Protein AF-A0A1Q5UEX0-F1 (afdb_monomer_lite)

Structure (mmCIF, N/CA/C/O backbone):
data_AF-A0A1Q5UEX0-F1
#
_entry.id   AF-A0A1Q5UEX0-F1
#
loop_
_atom_site.group_PDB
_atom_site.id
_atom_site.type_symbol
_atom_site.label_atom_id
_atom_site.label_alt_id
_atom_site.label_comp_id
_atom_site.label_asym_id
_atom_site.label_entity_id
_atom_site.label_seq_id
_atom_site.pdbx_PDB_ins_code
_atom_site.Cartn_x
_atom_site.Cartn_y
_atom_site.Cartn_z
_atom_site.occupancy
_atom_site.B_iso_or_equiv
_atom_site.auth_seq_id
_atom_site.auth_comp_id
_atom_site.auth_asym_id
_atom_site.auth_atom_id
_atom_site.pdbx_PDB_model_num
ATOM 1 N N . MET A 1 1 ? -15.623 4.596 11.217 1.00 78.06 1 MET A N 1
ATOM 2 C CA . MET A 1 1 ? -15.057 5.904 11.623 1.00 78.06 1 MET A CA 1
ATOM 3 C C . MET A 1 1 ? -16.096 7.027 11.508 1.00 78.06 1 MET A C 1
ATOM 5 O O . MET A 1 1 ? -15.735 8.192 11.619 1.00 78.06 1 MET A O 1
ATOM 9 N N . SER A 1 2 ? -17.390 6.712 11.356 1.00 83.56 2 SER A N 1
ATOM 10 C CA . SER A 1 2 ? -18.457 7.716 11.374 1.00 83.56 2 SER A CA 1
ATOM 11 C C . SER A 1 2 ? -18.528 8.467 12.709 1.00 83.56 2 SER A C 1
ATOM 13 O O . SER A 1 2 ? -18.270 7.888 13.769 1.00 83.56 2 SER A O 1
ATOM 15 N N . ASP A 1 3 ? -18.889 9.751 12.640 1.00 87.81 3 ASP A N 1
ATOM 16 C CA . ASP A 1 3 ? -19.062 10.644 13.795 1.00 87.81 3 ASP A CA 1
ATOM 17 C C . ASP A 1 3 ? -17.829 10.711 14.708 1.00 87.81 3 ASP A C 1
ATOM 19 O O . ASP A 1 3 ? -17.945 10.804 15.931 1.00 87.81 3 ASP A O 1
ATOM 23 N N . PHE A 1 4 ? -16.635 10.650 14.104 1.00 88.38 4 PHE A N 1
ATOM 24 C CA . PHE A 1 4 ? -15.356 10.564 14.811 1.00 88.38 4 PHE A CA 1
ATOM 25 C C . PHE A 1 4 ? -15.219 11.602 15.931 1.00 88.38 4 PHE A C 1
ATOM 27 O O . PHE A 1 4 ? -14.871 11.244 17.052 1.00 88.38 4 PHE A O 1
ATOM 34 N N . GLU A 1 5 ? -15.578 12.858 15.664 1.00 91.38 5 GLU A N 1
ATOM 35 C CA . GLU A 1 5 ? -15.494 13.939 16.653 1.00 91.38 5 GLU A CA 1
ATOM 36 C C . GLU A 1 5 ? -16.363 13.691 17.897 1.00 91.38 5 GLU A C 1
ATOM 38 O O . GLU A 1 5 ? -15.981 14.062 19.003 1.00 91.38 5 GLU A O 1
ATOM 43 N N . GLN A 1 6 ? -17.511 13.027 17.745 1.00 95.25 6 GLN A N 1
ATOM 44 C CA . GLN A 1 6 ? -18.428 12.725 18.852 1.00 95.25 6 GLN A CA 1
ATOM 45 C C . GLN A 1 6 ? -18.068 11.421 19.574 1.00 95.25 6 GLN A C 1
ATOM 47 O O . GLN A 1 6 ? -18.469 11.217 20.717 1.00 95.25 6 GLN A O 1
ATOM 52 N N . ARG A 1 7 ? -17.321 10.530 18.912 1.00 95.44 7 ARG A N 1
ATOM 53 C CA . ARG A 1 7 ? -17.034 9.163 19.376 1.00 95.44 7 ARG A CA 1
ATOM 54 C C . ARG A 1 7 ? -15.551 8.889 19.588 1.00 95.44 7 ARG A C 1
ATOM 56 O O . ARG A 1 7 ? -15.151 7.733 19.700 1.00 95.44 7 ARG A O 1
ATOM 63 N N . ARG A 1 8 ? -14.721 9.928 19.636 1.00 95.00 8 ARG A N 1
ATOM 64 C CA . ARG A 1 8 ? -13.261 9.793 19.646 1.00 95.00 8 ARG A CA 1
ATOM 65 C C . ARG A 1 8 ? -12.751 8.884 20.763 1.00 95.00 8 ARG A C 1
ATOM 67 O O . ARG A 1 8 ? -11.910 8.028 20.499 1.00 95.00 8 ARG A O 1
ATOM 74 N N . ASP A 1 9 ? -13.284 9.022 21.975 1.00 97.50 9 ASP A N 1
ATOM 75 C CA . ASP A 1 9 ? -12.842 8.228 23.128 1.00 97.50 9 ASP A CA 1
ATOM 76 C C . ASP A 1 9 ? -13.264 6.753 22.997 1.00 97.50 9 ASP A C 1
ATOM 78 O O . ASP A 1 9 ? -12.462 5.854 23.239 1.00 97.50 9 ASP A O 1
ATOM 82 N N . GLU A 1 10 ? -14.485 6.493 22.516 1.00 96.75 10 GLU A N 1
ATOM 83 C CA . GLU A 1 10 ? -14.978 5.137 22.224 1.00 96.75 10 GLU A CA 1
ATOM 84 C C . GLU A 1 10 ? -14.144 4.463 21.123 1.00 96.75 10 GLU A C 1
ATOM 86 O O . GLU A 1 10 ? -13.740 3.308 21.254 1.00 96.75 10 GLU A O 1
ATOM 91 N N . ILE A 1 11 ? -13.873 5.187 20.032 1.00 95.38 11 ILE A N 1
ATOM 92 C CA . ILE A 1 11 ? -13.052 4.704 18.918 1.00 95.38 11 ILE A CA 1
ATOM 93 C C . ILE A 1 11 ? -11.638 4.407 19.417 1.00 95.38 11 ILE A C 1
ATOM 95 O O . ILE A 1 11 ? -11.104 3.348 19.110 1.00 95.38 11 ILE A O 1
AT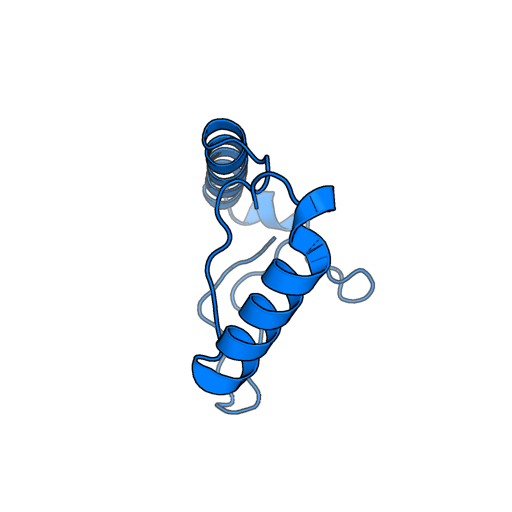OM 99 N N . THR A 1 12 ? -11.058 5.290 20.231 1.00 96.25 12 THR A N 1
ATOM 100 C CA . THR A 1 12 ? -9.724 5.088 20.814 1.00 96.25 12 THR A CA 1
ATOM 101 C C . THR A 1 12 ? -9.675 3.820 21.660 1.00 96.25 12 THR A C 1
ATOM 103 O O . THR A 1 12 ? -8.782 3.000 21.460 1.00 96.25 12 THR A O 1
ATOM 106 N N . ALA A 1 13 ? -10.656 3.611 22.545 1.00 97.69 13 ALA A N 1
ATOM 107 C CA . ALA A 1 13 ? -10.727 2.408 23.372 1.00 97.69 13 ALA A CA 1
ATOM 108 C C . ALA A 1 13 ? -10.796 1.128 22.522 1.00 97.69 13 ALA A C 1
ATOM 110 O O . ALA A 1 13 ? -10.043 0.191 22.768 1.00 97.69 13 ALA A O 1
ATOM 111 N N . LYS A 1 14 ? -11.621 1.120 21.466 1.00 96.06 14 LYS A N 1
ATOM 112 C CA . LYS A 1 14 ? -11.739 -0.021 20.542 1.00 96.06 14 LYS A CA 1
ATO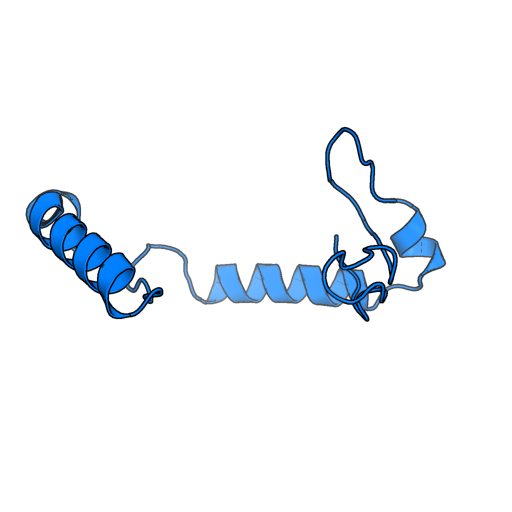M 113 C C . LYS A 1 14 ? -10.460 -0.296 19.753 1.00 96.06 14 LYS A C 1
ATOM 115 O O . LYS A 1 14 ? -10.125 -1.452 19.519 1.00 96.06 14 LYS A O 1
ATOM 120 N N . LEU A 1 15 ? -9.753 0.751 19.324 1.00 96.44 15 LEU A N 1
ATOM 121 C CA . LEU A 1 15 ? -8.478 0.601 18.618 1.00 96.44 15 LEU A CA 1
ATOM 122 C C . LEU A 1 15 ? -7.404 0.006 19.530 1.00 96.44 15 LEU A C 1
ATOM 124 O O . LEU A 1 15 ? -6.662 -0.867 19.086 1.00 96.44 15 LEU A O 1
ATOM 128 N N . ILE A 1 16 ? -7.338 0.455 20.788 1.00 97.56 16 ILE A N 1
ATOM 129 C CA . ILE A 1 16 ? -6.417 -0.097 21.789 1.00 97.56 16 ILE A CA 1
ATOM 130 C C . ILE A 1 16 ? -6.759 -1.562 22.059 1.00 97.56 16 ILE A C 1
ATOM 132 O O . ILE A 1 16 ? -5.886 -2.413 21.939 1.00 97.56 16 ILE A O 1
ATOM 136 N N . GLU A 1 17 ? -8.027 -1.869 22.336 1.00 98.12 17 GLU A N 1
ATOM 137 C CA . GLU A 1 17 ? -8.477 -3.234 22.620 1.00 98.12 17 GLU A CA 1
ATOM 138 C C . GLU A 1 17 ? -8.128 -4.203 21.479 1.00 98.12 17 GLU A C 1
ATOM 140 O O . GLU A 1 17 ? -7.547 -5.259 21.730 1.00 98.12 17 GLU A O 1
ATOM 145 N N . ALA A 1 18 ? -8.411 -3.834 20.226 1.00 97.88 18 ALA A N 1
ATOM 146 C CA . ALA A 1 18 ? -8.083 -4.672 19.073 1.00 97.88 18 ALA A CA 1
ATOM 147 C C . ALA A 1 18 ? -6.564 -4.789 18.848 1.00 97.88 18 ALA A C 1
ATOM 149 O O . ALA A 1 18 ? -6.062 -5.857 18.499 1.00 97.88 18 ALA A O 1
ATOM 150 N N . ALA A 1 19 ? -5.800 -3.714 19.074 1.00 97.38 19 ALA A N 1
ATOM 151 C CA . ALA A 1 19 ? -4.342 -3.756 18.971 1.00 97.38 19 ALA A CA 1
ATOM 152 C C . ALA A 1 19 ? -3.709 -4.680 20.024 1.00 97.38 19 ALA A C 1
ATOM 154 O O . ALA A 1 19 ? -2.764 -5.400 19.706 1.00 97.38 19 ALA A O 1
ATOM 155 N N . GLU A 1 20 ? -4.221 -4.669 21.256 1.00 97.88 20 GLU A N 1
ATOM 156 C CA . GLU A 1 20 ? -3.693 -5.466 22.367 1.00 97.88 20 GLU A CA 1
ATOM 157 C C . GLU A 1 20 ? -4.086 -6.944 22.280 1.00 97.88 20 GLU A C 1
ATOM 159 O O . GLU A 1 20 ? -3.268 -7.807 22.601 1.00 97.88 20 GLU A O 1
ATOM 164 N N . ASN A 1 21 ? -5.315 -7.243 21.846 1.00 98.19 21 ASN A N 1
ATOM 165 C CA . ASN A 1 21 ? -5.865 -8.599 21.921 1.00 98.19 21 ASN A CA 1
ATOM 166 C C . ASN A 1 21 ? -5.832 -9.353 20.585 1.00 98.19 21 ASN A C 1
ATOM 168 O O . ASN A 1 21 ? -5.576 -10.557 20.579 1.00 98.19 21 ASN A O 1
ATOM 172 N N . ASP A 1 22 ? -6.038 -8.659 19.462 1.00 97.06 22 ASP A N 1
ATOM 173 C CA . ASP A 1 22 ? -6.064 -9.276 18.128 1.00 97.06 22 ASP A CA 1
ATOM 174 C C . ASP A 1 22 ? -4.767 -9.016 17.342 1.00 97.06 22 ASP A C 1
ATOM 176 O O . ASP A 1 22 ? -4.371 -9.808 16.484 1.00 97.06 22 ASP A O 1
ATOM 180 N N . GLY A 1 23 ? -4.090 -7.897 17.622 1.00 96.50 23 GLY A N 1
ATOM 181 C CA . GLY A 1 23 ? -2.864 -7.466 16.943 1.00 96.50 23 GLY A CA 1
ATOM 182 C C . GLY A 1 23 ? -3.092 -6.795 15.582 1.00 96.50 23 GLY A C 1
ATOM 183 O O . GLY A 1 23 ? -2.128 -6.383 14.935 1.00 96.50 23 GLY A O 1
ATOM 184 N N . PHE A 1 24 ? -4.344 -6.673 15.131 1.00 96.56 24 PHE A N 1
ATOM 185 C CA . PHE A 1 24 ? -4.736 -5.962 13.913 1.00 96.56 24 PHE A CA 1
ATOM 186 C C . PHE A 1 24 ? -6.221 -5.573 13.956 1.00 96.56 24 PHE A C 1
ATOM 188 O O . PHE A 1 24 ? -7.010 -6.144 14.698 1.00 96.56 24 PHE A O 1
ATOM 195 N N . PHE A 1 25 ? -6.621 -4.615 13.120 1.00 96.19 25 PHE A N 1
ATOM 196 C CA . PHE A 1 25 ? -8.020 -4.219 12.947 1.00 96.19 25 PHE A CA 1
ATOM 197 C C . PHE A 1 25 ? -8.247 -3.637 11.551 1.00 96.19 25 PHE A C 1
ATOM 199 O O . PHE A 1 25 ? -7.311 -3.219 10.870 1.00 96.19 25 PHE A O 1
ATOM 206 N N . THR A 1 26 ? -9.510 -3.589 11.127 1.00 94.81 26 THR A N 1
ATOM 207 C CA . THR A 1 26 ? -9.920 -2.905 9.893 1.00 94.81 26 THR A CA 1
ATOM 208 C C . THR A 1 26 ? -10.636 -1.608 10.237 1.00 94.81 26 THR A C 1
ATOM 210 O O . THR A 1 26 ? -11.518 -1.585 11.095 1.00 94.81 26 THR A O 1
ATOM 213 N N . LEU A 1 27 ? -10.290 -0.530 9.536 1.00 93.75 27 LEU A N 1
ATOM 214 C CA . LEU A 1 27 ? -11.035 0.721 9.596 1.00 93.75 27 LEU A CA 1
ATOM 215 C C . LEU A 1 27 ? -12.086 0.746 8.490 1.00 93.75 27 LEU A C 1
ATOM 217 O O . LEU A 1 27 ? -11.781 0.486 7.331 1.00 93.75 27 LEU A O 1
ATOM 221 N N . VAL A 1 28 ? -13.312 1.108 8.852 1.00 92.94 28 VAL A N 1
ATOM 222 C CA . VAL A 1 28 ? -14.401 1.419 7.914 1.00 92.94 28 VAL A CA 1
ATOM 223 C C . VAL A 1 28 ? -14.775 2.894 8.038 1.00 92.94 28 VAL A C 1
ATOM 225 O O . VAL A 1 28 ? -14.467 3.520 9.055 1.00 92.94 28 VAL A O 1
ATOM 228 N N . ASP A 1 29 ? -15.419 3.461 7.019 1.00 92.19 29 ASP A N 1
ATOM 229 C CA . ASP A 1 29 ? -15.814 4.880 6.937 1.00 92.19 29 ASP A CA 1
ATOM 230 C C . ASP A 1 29 ? -14.653 5.872 7.137 1.00 92.19 29 ASP A C 1
ATOM 232 O O . ASP A 1 29 ? -14.827 6.936 7.723 1.00 92.19 29 ASP A O 1
ATOM 236 N N . HIS A 1 30 ? -13.447 5.526 6.682 1.00 92.44 30 HIS A N 1
ATOM 237 C CA . HIS A 1 30 ? -12.244 6.365 6.804 1.00 92.44 30 HIS A CA 1
ATOM 238 C C . HIS A 1 30 ? -12.174 7.502 5.763 1.00 92.44 30 HIS A C 1
ATOM 240 O O . HIS A 1 30 ? -11.161 8.187 5.668 1.00 92.44 30 HIS A O 1
ATOM 246 N N . GLY A 1 31 ? -13.217 7.687 4.949 1.00 92.94 31 GLY A N 1
ATOM 247 C CA . GLY A 1 31 ? -13.322 8.784 3.979 1.00 92.94 31 GLY A CA 1
ATOM 248 C C . GLY A 1 31 ? -12.566 8.594 2.659 1.00 92.94 31 GLY A C 1
ATOM 249 O O . GLY A 1 31 ? -12.737 9.414 1.766 1.00 92.94 31 GLY A O 1
ATOM 250 N N . ILE A 1 32 ? -11.792 7.514 2.496 1.00 95.00 32 ILE A N 1
ATOM 251 C CA . ILE A 1 32 ? -11.143 7.189 1.214 1.00 95.00 32 ILE A CA 1
ATOM 252 C C . ILE A 1 32 ? -12.108 6.328 0.406 1.00 95.00 32 ILE A C 1
ATOM 254 O O . ILE A 1 32 ? -12.534 5.264 0.863 1.00 95.00 32 ILE A O 1
ATOM 258 N N . SER A 1 33 ? -12.464 6.787 -0.790 1.00 96.31 33 SER A N 1
ATOM 259 C CA . SER A 1 33 ? -13.389 6.063 -1.655 1.00 96.31 33 SER A CA 1
ATOM 260 C C . SER A 1 33 ? -12.745 4.809 -2.248 1.00 96.31 33 SER A C 1
ATOM 262 O O . SER A 1 33 ? -11.536 4.734 -2.485 1.00 96.31 33 SER A O 1
ATOM 264 N N . LYS A 1 34 ? -13.581 3.819 -2.576 1.00 96.12 34 LYS A N 1
ATOM 265 C CA . LYS A 1 34 ? -13.127 2.612 -3.278 1.00 96.12 34 LYS A CA 1
ATOM 266 C C . LYS A 1 34 ? -12.452 2.947 -4.613 1.00 96.12 34 LYS A C 1
ATOM 268 O O . LYS A 1 34 ? -11.443 2.340 -4.949 1.00 96.12 34 LYS A O 1
ATOM 273 N N . SER A 1 35 ? -12.974 3.935 -5.339 1.00 98.19 35 SER A N 1
ATOM 274 C CA . SER A 1 35 ? -12.406 4.394 -6.609 1.00 98.19 35 SER A CA 1
ATOM 275 C C . SER A 1 35 ? -11.002 4.978 -6.460 1.00 98.19 35 SER A C 1
ATOM 277 O O . SER A 1 35 ? -10.158 4.729 -7.314 1.00 98.19 35 SER A O 1
ATOM 279 N N . GLU A 1 36 ? -10.723 5.721 -5.383 1.00 97.88 36 GLU A N 1
ATOM 280 C CA . GLU A 1 36 ? -9.371 6.232 -5.116 1.00 97.88 36 GLU A CA 1
ATOM 281 C C . GLU A 1 36 ? -8.396 5.087 -4.831 1.00 97.88 36 GLU A C 1
ATOM 283 O O . GLU A 1 36 ? -7.296 5.067 -5.380 1.00 97.88 36 GLU A O 1
ATOM 288 N N . ILE A 1 37 ? -8.819 4.098 -4.038 1.00 97.38 37 ILE A N 1
ATOM 289 C CA . ILE A 1 37 ? -8.023 2.897 -3.747 1.00 97.38 37 ILE A CA 1
ATOM 290 C C . ILE A 1 37 ? -7.719 2.128 -5.043 1.00 97.38 37 ILE A C 1
ATOM 292 O O . ILE A 1 37 ? -6.563 1.810 -5.326 1.00 97.38 37 ILE A O 1
ATOM 296 N N . GLU A 1 38 ? -8.740 1.861 -5.859 1.00 98.38 38 GLU A N 1
ATOM 297 C CA . GLU A 1 38 ? -8.603 1.158 -7.141 1.00 98.38 38 GLU A CA 1
ATOM 298 C C . GLU A 1 38 ? -7.704 1.919 -8.127 1.00 98.38 38 GLU A C 1
ATOM 300 O O . GLU A 1 38 ? -6.893 1.299 -8.820 1.00 98.38 38 GLU A O 1
ATOM 305 N N . ALA A 1 39 ? -7.780 3.253 -8.154 1.00 98.44 39 ALA A N 1
ATOM 306 C CA . ALA A 1 39 ? -6.908 4.080 -8.981 1.00 98.44 39 ALA A CA 1
ATOM 307 C C . ALA A 1 39 ? -5.429 3.924 -8.589 1.00 98.44 39 ALA A C 1
ATOM 309 O O . ALA A 1 39 ? -4.585 3.741 -9.470 1.00 98.44 39 ALA A O 1
ATOM 310 N N . GLN A 1 40 ? -5.106 3.914 -7.289 1.00 97.75 40 GLN A N 1
ATOM 311 C CA . GLN A 1 40 ? -3.727 3.701 -6.829 1.00 97.75 40 GLN A CA 1
ATOM 312 C C . GLN A 1 40 ? -3.210 2.300 -7.180 1.00 97.75 40 GLN A C 1
ATOM 314 O O . GLN A 1 40 ? -2.090 2.162 -7.680 1.00 97.75 40 GLN A O 1
ATOM 319 N N . PHE A 1 41 ? -4.034 1.258 -7.014 1.00 97.81 41 PHE A N 1
ATOM 320 C CA . PHE A 1 41 ? -3.671 -0.095 -7.452 1.00 97.81 41 PHE A CA 1
ATOM 321 C C . PHE A 1 41 ? -3.444 -0.175 -8.966 1.00 97.81 41 PHE A C 1
ATOM 323 O O . PHE A 1 41 ? -2.505 -0.836 -9.410 1.00 97.81 41 PHE A O 1
ATOM 330 N N . SER A 1 42 ? -4.260 0.517 -9.765 1.00 98.38 42 SER A N 1
ATOM 331 C CA . SER A 1 42 ? -4.096 0.561 -11.222 1.00 98.38 42 SER A CA 1
ATOM 332 C C . SER A 1 42 ? -2.782 1.230 -11.635 1.00 98.38 42 SER A C 1
ATOM 334 O O . SER A 1 42 ? -2.104 0.739 -12.541 1.00 98.38 42 SER A O 1
ATOM 336 N N . ILE A 1 43 ? -2.395 2.324 -10.971 1.00 97.81 43 ILE A N 1
ATOM 337 C CA . ILE A 1 43 ? -1.113 3.006 -11.209 1.00 97.81 43 ILE A CA 1
ATOM 338 C C . ILE A 1 43 ? 0.051 2.077 -10.855 1.00 97.81 43 ILE A C 1
ATOM 340 O O . ILE A 1 43 ? 0.949 1.882 -11.673 1.00 97.81 43 ILE A O 1
ATOM 344 N N . SER A 1 44 ? 0.003 1.452 -9.675 1.00 97.31 44 SER A N 1
ATOM 345 C CA . SER A 1 44 ? 1.027 0.508 -9.220 1.00 97.31 44 SER A CA 1
ATOM 346 C C . SER A 1 44 ? 1.195 -0.664 -10.192 1.00 97.31 44 SER A C 1
ATOM 348 O O . SER A 1 44 ? 2.311 -0.952 -10.622 1.00 97.31 44 SER A 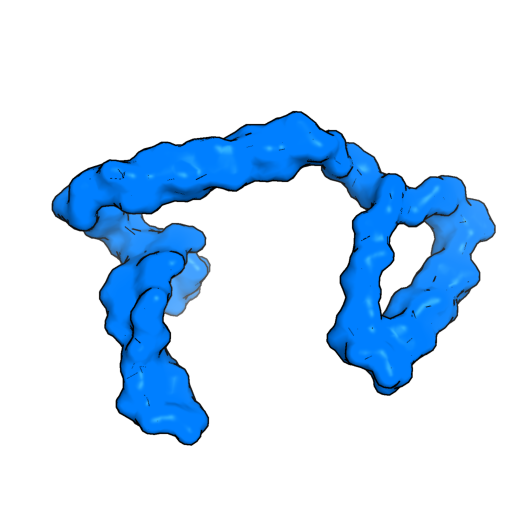O 1
ATOM 350 N N . LYS A 1 45 ? 0.088 -1.280 -10.625 1.00 97.88 45 LYS A N 1
ATOM 351 C CA . LYS A 1 45 ? 0.105 -2.355 -11.624 1.00 97.88 45 LYS A CA 1
ATOM 352 C C . LYS A 1 45 ? 0.745 -1.899 -12.935 1.00 97.88 45 LYS A C 1
ATOM 354 O O . LYS A 1 45 ? 1.636 -2.568 -13.442 1.00 97.88 45 LYS A O 1
ATOM 359 N N . THR A 1 46 ? 0.327 -0.740 -13.444 1.00 98.19 46 THR A N 1
ATOM 360 C CA . THR A 1 46 ? 0.863 -0.180 -14.695 1.00 98.19 46 THR A CA 1
ATOM 361 C C . THR A 1 46 ? 2.372 0.027 -14.610 1.00 98.19 46 THR A C 1
ATOM 363 O O . THR A 1 46 ? 3.080 -0.264 -15.568 1.00 98.19 46 THR A O 1
ATOM 366 N N . PHE A 1 47 ? 2.877 0.501 -13.467 1.00 97.75 47 PHE A N 1
ATOM 367 C CA . PHE A 1 47 ? 4.312 0.652 -13.250 1.00 97.75 47 PHE A CA 1
ATOM 368 C C . PHE A 1 47 ? 5.037 -0.699 -13.246 1.00 97.75 47 PHE A C 1
ATOM 370 O O . PHE A 1 47 ? 6.045 -0.846 -13.934 1.00 97.75 47 PHE A O 1
ATOM 377 N N . PHE A 1 48 ? 4.542 -1.691 -12.501 1.00 97.38 48 PHE A N 1
ATOM 378 C CA . PHE A 1 48 ? 5.221 -2.984 -12.376 1.00 97.38 48 PHE A CA 1
ATOM 379 C C . PHE A 1 48 ? 5.177 -3.833 -13.655 1.00 97.38 48 PHE A C 1
ATOM 381 O O . PHE A 1 48 ? 6.115 -4.601 -13.882 1.00 97.38 48 PHE A O 1
ATOM 388 N N . ASP A 1 49 ? 4.181 -3.616 -14.521 1.00 97.81 49 ASP A N 1
ATOM 389 C CA . ASP A 1 49 ? 4.081 -4.213 -15.862 1.00 97.81 49 ASP A CA 1
ATOM 390 C C . ASP A 1 49 ? 5.130 -3.652 -16.857 1.00 97.81 49 ASP A C 1
ATOM 392 O O . ASP A 1 49 ? 5.318 -4.210 -17.943 1.00 97.81 49 ASP A O 1
ATOM 396 N N . LEU A 1 50 ? 5.846 -2.567 -16.519 1.00 98.12 50 LEU A N 1
ATOM 397 C CA . LEU A 1 50 ? 6.924 -2.026 -17.357 1.00 98.12 50 LEU A CA 1
ATOM 398 C C . LEU A 1 50 ? 8.159 -2.951 -17.383 1.00 98.12 50 LEU A C 1
ATOM 400 O O . LEU A 1 50 ? 8.465 -3.619 -16.389 1.00 98.12 50 LEU A O 1
ATOM 404 N N . PRO A 1 51 ? 8.954 -2.927 -18.474 1.00 98.12 51 PRO A N 1
ATOM 405 C CA . PRO A 1 51 ? 10.245 -3.609 -18.521 1.00 98.12 51 PRO A CA 1
ATOM 406 C C . PRO A 1 51 ? 11.188 -3.152 -17.402 1.00 98.12 51 PRO A C 1
ATOM 408 O O . PRO A 1 51 ? 11.187 -1.982 -17.001 1.00 98.12 51 PRO A O 1
ATOM 411 N N . ALA A 1 52 ? 12.032 -4.066 -16.921 1.00 96.50 52 ALA A N 1
ATOM 412 C CA . ALA A 1 52 ? 12.958 -3.802 -15.821 1.00 96.50 52 ALA A CA 1
ATOM 413 C C . ALA A 1 52 ? 13.900 -2.624 -16.118 1.00 96.50 52 ALA A C 1
ATOM 415 O O . ALA A 1 52 ? 14.209 -1.837 -15.227 1.00 96.50 52 ALA A O 1
ATOM 416 N N . GLU A 1 53 ? 14.302 -2.444 -17.376 1.00 97.56 53 GLU A N 1
ATOM 417 C CA . GLU A 1 53 ? 15.171 -1.355 -17.830 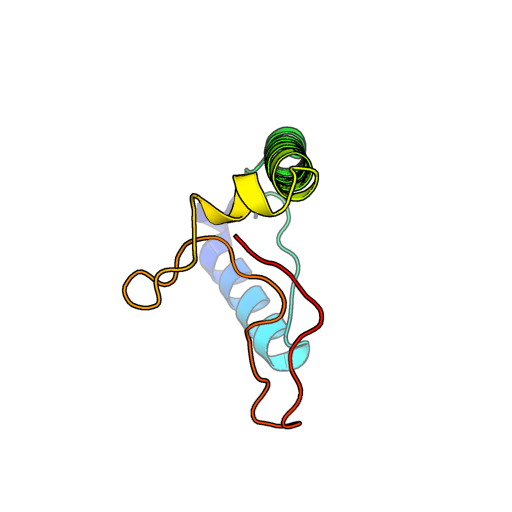1.00 97.56 53 GLU A CA 1
ATOM 418 C C . GLU A 1 53 ? 14.511 0.021 -17.663 1.00 97.56 53 GLU A C 1
ATOM 420 O O . GLU A 1 53 ? 15.192 1.025 -17.458 1.00 97.56 53 GLU A O 1
ATOM 425 N N . ILE A 1 54 ? 13.178 0.081 -17.740 1.00 98.06 54 ILE A N 1
ATOM 426 C CA . ILE A 1 54 ? 12.414 1.309 -17.518 1.00 98.06 54 ILE A CA 1
ATOM 427 C C . ILE A 1 54 ? 12.238 1.555 -16.022 1.00 98.06 54 ILE A C 1
ATOM 429 O O . ILE A 1 54 ? 12.523 2.662 -15.568 1.00 98.06 54 ILE A O 1
ATOM 433 N N . LYS A 1 55 ? 11.854 0.528 -15.250 1.00 97.38 55 LYS A N 1
ATOM 434 C CA . LYS A 1 55 ? 11.707 0.628 -13.786 1.00 97.38 55 LYS A CA 1
ATOM 435 C C . LYS A 1 55 ? 13.027 1.004 -13.096 1.00 97.38 55 LYS A C 1
ATOM 437 O O . LYS A 1 55 ? 13.038 1.803 -12.167 1.00 97.38 55 LYS A O 1
ATOM 442 N N . SER A 1 56 ? 14.160 0.537 -13.628 1.00 96.00 56 SER A N 1
ATOM 443 C CA . SER A 1 56 ? 15.512 0.860 -13.136 1.00 96.00 56 SER A CA 1
ATOM 444 C C . SER A 1 56 ? 15.859 2.353 -13.181 1.00 96.00 56 SER A C 1
ATOM 446 O O . SER A 1 56 ? 16.789 2.781 -12.503 1.00 96.00 56 SER A O 1
ATOM 448 N N . LYS A 1 57 ? 15.134 3.169 -13.959 1.00 96.88 57 LYS A N 1
ATOM 449 C CA . LYS A 1 57 ? 15.354 4.626 -14.016 1.00 96.88 57 LYS A CA 1
ATOM 450 C C . LYS A 1 57 ? 14.938 5.340 -12.732 1.00 96.88 57 LYS A C 1
ATOM 452 O O . LYS A 1 57 ? 15.368 6.465 -12.505 1.00 96.88 57 LYS A O 1
ATOM 457 N N . THR A 1 58 ? 14.122 4.695 -11.906 1.00 95.88 58 THR A N 1
ATOM 458 C CA . THR A 1 58 ? 13.718 5.169 -10.582 1.00 95.88 58 THR A CA 1
ATOM 459 C C . THR A 1 58 ? 14.323 4.270 -9.510 1.00 95.88 58 THR A C 1
ATOM 461 O O . THR A 1 58 ? 13.585 3.770 -8.677 1.00 95.88 58 THR A O 1
ATOM 464 N N . ALA A 1 59 ? 15.625 3.972 -9.572 1.00 95.75 59 ALA A N 1
ATOM 465 C CA . ALA A 1 59 ? 1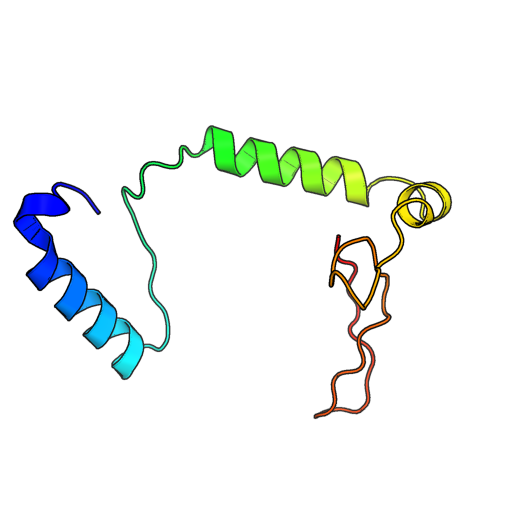6.277 3.051 -8.637 1.00 95.75 59 ALA A CA 1
ATOM 466 C C . ALA A 1 59 ? 16.113 3.480 -7.166 1.00 95.75 59 ALA A C 1
ATOM 468 O O . ALA A 1 59 ? 16.109 4.675 -6.869 1.00 95.75 59 ALA A O 1
ATOM 469 N N . HIS A 1 60 ? 16.004 2.496 -6.267 1.00 96.06 60 HIS A N 1
ATOM 470 C CA . HIS A 1 60 ? 15.942 2.722 -4.823 1.00 96.06 60 HIS A CA 1
ATOM 471 C C . HIS A 1 60 ? 17.154 3.512 -4.327 1.00 96.06 60 HIS A C 1
ATOM 473 O O . HIS A 1 60 ? 18.305 3.132 -4.554 1.00 96.06 60 HIS A O 1
ATOM 479 N N . ASP A 1 61 ? 16.873 4.609 -3.635 1.00 94.69 61 ASP A N 1
ATOM 480 C CA . ASP A 1 61 ? 17.856 5.396 -2.911 1.00 94.69 61 ASP A CA 1
ATOM 481 C C . ASP A 1 61 ? 17.759 5.067 -1.411 1.00 94.69 61 ASP A C 1
ATOM 483 O O . ASP A 1 61 ? 16.744 5.373 -0.779 1.00 94.69 61 ASP A O 1
ATOM 487 N N . PRO A 1 62 ? 18.804 4.481 -0.799 1.00 90.94 62 PRO A N 1
ATOM 488 C CA . PRO A 1 62 ? 18.783 4.117 0.613 1.00 90.94 62 PRO A CA 1
ATOM 489 C C . PRO A 1 62 ? 18.770 5.326 1.559 1.00 90.94 62 PRO A C 1
ATOM 491 O O . PRO A 1 62 ? 18.446 5.154 2.732 1.00 90.94 62 PRO A O 1
ATOM 494 N N . ILE A 1 63 ? 19.108 6.533 1.089 1.00 95.19 63 ILE A N 1
ATOM 495 C CA . ILE A 1 63 ? 19.067 7.754 1.906 1.00 95.19 63 ILE A CA 1
ATOM 496 C C . ILE A 1 63 ? 17.624 8.234 2.061 1.00 95.19 63 ILE A C 1
ATOM 498 O O . ILE A 1 63 ? 17.187 8.540 3.170 1.00 95.19 63 ILE A O 1
ATOM 502 N N . THR A 1 64 ? 16.874 8.287 0.959 1.00 95.75 64 THR A N 1
ATOM 503 C CA . THR A 1 64 ? 15.458 8.693 0.960 1.00 95.75 64 THR A CA 1
ATOM 504 C C . THR A 1 64 ? 14.493 7.525 1.178 1.00 95.75 64 THR A C 1
ATOM 506 O O . THR A 1 64 ? 13.295 7.743 1.357 1.00 95.75 64 THR A O 1
ATOM 509 N N . ASN A 1 65 ? 15.003 6.290 1.175 1.00 92.62 65 ASN A N 1
ATOM 510 C CA . ASN A 1 65 ? 14.250 5.038 1.244 1.00 92.62 65 ASN A CA 1
ATOM 511 C C . ASN A 1 65 ? 13.080 4.983 0.244 1.00 92.62 65 ASN A C 1
ATOM 513 O O . ASN A 1 65 ? 11.977 4.555 0.580 1.00 92.62 65 ASN A O 1
ATOM 517 N N . SER A 1 66 ? 13.319 5.472 -0.970 1.00 94.56 66 SER A N 1
ATOM 518 C CA . SER A 1 66 ? 12.311 5.612 -2.023 1.00 94.56 66 SER A CA 1
ATOM 519 C C . SER A 1 66 ? 12.856 5.086 -3.343 1.00 94.56 66 SER A C 1
ATOM 521 O O . SER A 1 66 ? 14.055 5.195 -3.596 1.00 94.56 66 SER A O 1
ATOM 523 N N . GLY A 1 67 ? 11.984 4.560 -4.202 1.00 95.62 67 GLY A N 1
ATOM 524 C CA . GLY A 1 67 ? 12.350 4.080 -5.527 1.00 95.62 67 GLY A CA 1
ATOM 525 C C . GLY A 1 67 ? 12.319 2.559 -5.651 1.00 95.62 67 GLY A C 1
ATOM 526 O O . GLY A 1 67 ? 12.193 1.807 -4.685 1.00 95.62 67 GLY A O 1
ATOM 527 N N . TRP A 1 68 ? 12.444 2.116 -6.895 1.00 97.44 68 TRP A N 1
ATOM 528 C CA . TRP A 1 68 ? 12.279 0.742 -7.315 1.00 97.44 68 TRP A CA 1
ATOM 529 C C . TRP A 1 68 ? 13.457 -0.148 -6.925 1.00 97.44 68 TRP A C 1
ATOM 531 O O . TRP A 1 68 ? 14.618 0.129 -7.238 1.00 97.44 68 TRP A O 1
ATOM 541 N N . GLU A 1 69 ? 13.129 -1.275 -6.304 1.00 95.62 69 GLU A N 1
ATOM 542 C CA . GLU A 1 69 ? 14.047 -2.364 -5.990 1.00 95.62 69 GLU A CA 1
ATOM 543 C C . GLU A 1 69 ? 13.458 -3.712 -6.425 1.00 95.62 69 GLU A C 1
ATOM 545 O O . GLU A 1 69 ? 12.250 -3.947 -6.355 1.00 95.62 69 GLU A O 1
ATOM 550 N N . TYR A 1 70 ? 14.331 -4.636 -6.829 1.00 95.31 70 TYR A N 1
ATOM 551 C CA . TYR A 1 70 ? 13.956 -5.981 -7.261 1.00 95.31 70 TYR A CA 1
ATOM 552 C C . TYR A 1 70 ? 14.820 -7.020 -6.550 1.00 95.31 70 TYR A C 1
ATOM 554 O O . TYR A 1 70 ? 16.034 -7.064 -6.741 1.00 95.31 70 TYR A O 1
ATOM 562 N N . LYS A 1 71 ? 14.194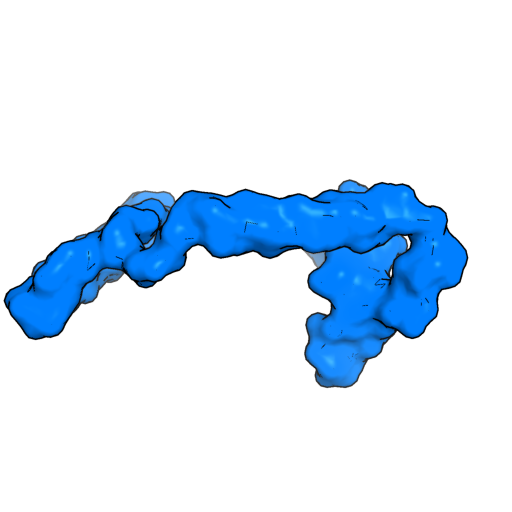 -7.861 -5.720 1.00 93.19 71 LYS A N 1
ATOM 563 C CA . LYS A 1 71 ? 14.830 -8.970 -4.984 1.00 93.19 71 LYS A CA 1
ATOM 564 C C . LYS A 1 71 ? 16.091 -8.586 -4.193 1.00 93.19 71 LYS A C 1
ATOM 566 O O . LYS A 1 71 ? 16.971 -9.416 -3.991 1.00 93.19 71 LYS A O 1
ATOM 571 N N . ALA A 1 72 ? 16.170 -7.339 -3.731 1.00 90.00 72 ALA A N 1
ATOM 572 C CA . ALA A 1 72 ? 17.367 -6.789 -3.093 1.00 90.00 72 ALA A CA 1
ATOM 573 C C . ALA A 1 72 ? 17.345 -6.875 -1.556 1.00 90.00 72 ALA A C 1
ATOM 575 O O . ALA A 1 72 ? 18.397 -6.873 -0.920 1.00 90.00 72 ALA A O 1
ATOM 576 N N . GLN A 1 73 ? 16.164 -6.989 -0.941 1.00 88.56 73 GLN A N 1
ATOM 577 C CA . GLN A 1 73 ? 16.042 -6.996 0.518 1.00 88.56 73 GLN A CA 1
ATOM 578 C C . GLN A 1 73 ? 16.393 -8.357 1.120 1.00 88.56 73 GLN A C 1
ATOM 580 O O . GLN A 1 73 ? 15.654 -9.333 0.956 1.00 88.56 73 GLN A O 1
ATOM 585 N N . LEU A 1 74 ? 17.503 -8.397 1.859 1.00 91.81 74 LEU A N 1
ATOM 586 C CA . LEU A 1 74 ? 17.920 -9.539 2.666 1.00 91.81 74 LEU A CA 1
ATOM 587 C C . LEU A 1 74 ? 17.116 -9.581 3.969 1.00 91.81 74 LEU A C 1
ATOM 589 O O . LEU A 1 74 ? 17.101 -8.609 4.721 1.00 91.81 74 LEU A O 1
ATOM 593 N N . ARG A 1 75 ? 16.489 -10.720 4.271 1.00 91.81 75 ARG A N 1
ATOM 594 C CA . ARG A 1 75 ? 15.749 -10.926 5.520 1.00 91.81 75 ARG A CA 1
ATOM 595 C C . ARG A 1 75 ? 16.687 -11.474 6.607 1.00 91.81 75 ARG A C 1
ATOM 597 O O . ARG A 1 75 ? 17.021 -12.663 6.542 1.00 91.81 75 ARG A O 1
ATOM 604 N N . PRO A 1 76 ? 17.062 -10.691 7.641 1.00 91.06 76 PRO A N 1
ATOM 605 C CA . PRO A 1 76 ? 18.106 -11.087 8.595 1.00 91.06 76 PRO A CA 1
ATOM 606 C C . PRO A 1 76 ? 17.809 -12.390 9.343 1.00 91.06 76 PRO A C 1
ATOM 608 O O . PRO A 1 76 ? 18.712 -13.175 9.598 1.00 91.06 76 PRO A O 1
ATOM 611 N N . SER A 1 77 ? 16.534 -12.665 9.634 1.00 92.88 77 SER A N 1
ATOM 612 C CA . SER A 1 77 ? 16.113 -13.876 10.350 1.00 92.88 77 SER A CA 1
ATOM 613 C C . SER A 1 77 ? 16.280 -15.176 9.559 1.00 92.88 77 SER A C 1
ATOM 615 O O . SER A 1 77 ? 16.265 -16.247 10.152 1.00 92.88 77 SER A O 1
ATOM 617 N N . THR A 1 78 ? 16.405 -15.100 8.232 1.00 91.94 78 THR A N 1
ATOM 618 C CA . THR A 1 78 ? 16.499 -16.285 7.355 1.00 91.94 78 THR A CA 1
ATOM 619 C C . THR A 1 78 ? 17.757 -16.299 6.496 1.00 91.94 78 THR A C 1
ATOM 621 O O . THR A 1 78 ? 18.078 -17.330 5.919 1.00 91.94 78 THR A O 1
ATOM 624 N N . GLY A 1 79 ? 18.443 -15.159 6.358 1.00 92.88 79 GLY A N 1
ATOM 625 C CA . GLY A 1 79 ? 19.567 -15.003 5.435 1.00 92.88 79 GLY A CA 1
ATOM 626 C C . GLY A 1 79 ? 19.180 -15.101 3.955 1.00 92.88 79 GLY A C 1
ATOM 627 O O . GLY A 1 79 ? 20.059 -15.260 3.115 1.00 92.88 79 GLY A O 1
ATOM 628 N N . THR A 1 80 ? 17.888 -15.019 3.617 1.00 93.50 80 THR A N 1
ATOM 629 C CA . THR A 1 80 ? 17.396 -15.133 2.234 1.00 93.50 80 THR A CA 1
ATOM 630 C C . THR A 1 80 ? 16.879 -13.801 1.699 1.00 93.50 80 THR A C 1
ATOM 632 O O . THR A 1 80 ? 16.401 -12.955 2.459 1.00 93.50 80 THR A O 1
ATOM 635 N N . TYR A 1 81 ? 16.990 -13.607 0.383 1.00 92.50 81 TYR A N 1
ATOM 636 C CA . TYR A 1 81 ? 16.446 -12.438 -0.305 1.00 92.50 81 TYR A CA 1
ATOM 637 C C . TYR A 1 81 ? 14.944 -12.592 -0.552 1.00 92.50 81 TYR A C 1
ATOM 639 O O . TYR A 1 81 ? 14.486 -13.620 -1.064 1.00 92.50 81 TYR A O 1
ATOM 647 N N . ASN A 1 82 ? 14.186 -11.540 -0.244 1.00 91.94 82 ASN A N 1
ATOM 648 C CA . ASN A 1 82 ? 12.752 -11.490 -0.501 1.00 91.94 82 ASN A CA 1
ATOM 649 C C . ASN A 1 82 ? 12.471 -11.614 -2.006 1.00 91.94 82 ASN A C 1
ATOM 651 O O . ASN A 1 82 ? 13.027 -10.877 -2.818 1.00 91.94 82 ASN A O 1
ATOM 655 N N . GLN A 1 83 ? 11.556 -12.506 -2.388 1.00 93.75 83 GLN A N 1
ATOM 656 C CA . GLN A 1 83 ? 11.098 -12.652 -3.775 1.00 93.75 83 GLN A CA 1
ATOM 657 C C . GLN A 1 83 ? 10.025 -11.602 -4.104 1.00 93.75 83 GLN A C 1
ATOM 659 O O . GLN A 1 83 ? 8.889 -11.947 -4.417 1.00 93.75 83 GLN A O 1
ATOM 664 N N . LYS A 1 84 ? 10.382 -10.318 -3.991 1.00 93.81 84 LYS A N 1
ATOM 665 C CA . LYS A 1 84 ? 9.491 -9.183 -4.260 1.00 93.81 84 LYS A CA 1
ATOM 666 C C . LYS A 1 84 ? 10.166 -8.117 -5.110 1.00 93.81 84 LYS A C 1
ATOM 668 O O . LYS A 1 84 ? 11.394 -8.043 -5.171 1.00 93.81 84 LYS A O 1
ATOM 673 N N . GLU A 1 85 ? 9.341 -7.256 -5.678 1.00 95.50 85 GLU A N 1
ATOM 674 C CA . GLU A 1 85 ? 9.727 -5.905 -6.059 1.00 95.50 85 GLU A CA 1
ATOM 675 C C . GLU A 1 85 ? 8.909 -4.888 -5.266 1.00 95.50 85 GLU A C 1
ATOM 677 O O . GLU A 1 85 ? 7.823 -5.205 -4.775 1.00 95.50 85 GLU A O 1
ATOM 682 N N . SER A 1 86 ? 9.452 -3.690 -5.100 1.00 94.38 86 SER A N 1
ATOM 683 C CA . SER A 1 86 ? 8.740 -2.545 -4.528 1.00 94.38 86 SER A CA 1
ATOM 684 C C . SER A 1 86 ? 9.162 -1.265 -5.230 1.00 94.38 86 SER A C 1
ATOM 686 O O . SER A 1 86 ? 10.195 -1.260 -5.893 1.00 94.38 86 SER A O 1
ATOM 688 N N . LEU A 1 87 ? 8.341 -0.226 -5.102 1.00 91.50 87 LEU A N 1
ATOM 689 C CA . LEU A 1 87 ? 8.555 1.136 -5.583 1.00 91.50 87 LEU A CA 1
ATOM 690 C C . LEU A 1 87 ? 8.392 2.097 -4.402 1.00 91.50 87 LEU A C 1
ATOM 692 O O . LEU A 1 87 ? 7.490 1.808 -3.581 1.00 91.50 87 LEU A O 1
#

InterPro domains:
  IPR026992 Non-haem dioxygenase, N-terminal domain [PF14226] (5-73)
  IPR027443 Isopenicillin N synthase-like superfamily [G3DSA:2.60.120.330] (1-87)

Sequence (87 aa):
MSDFEQRRDEITAKLIEAAENDGFFTLVDHGISKSEIEAQFSISKTFFDLPAEIKSKTAHDPITNSGWEYKAQLRPSTGTYNQKESL

Secondary structure (DSSP, 8-state):
-TTHHHHHHHHHHHHHHHHHHTS-----S-S--HHHHHHHHHHHHHHHTS-HHHHGGGB-BTTTTBSBEES--EETTTTEE-S-EE-

Organism: NCBI:txid1316194

Radius of gyration: 18.89 Å; chains: 1; bounding box: 39×30×42 Å

pLDDT: mean 94.99, std 3.39, range [78.06, 98.44]

Foldseek 3Di:
DPPCVVCVVVVVVVVVVCCVPVVDDDDDPPVQDPVNVVVVVVVVVVLVPDDPVVQCVFPQDPVVRDGKDAQPDQDPVVRGTDRDIDD